Protein AF-A0A9E4TQA1-F1 (afdb_monomer_lite)

Structure (mmCIF, N/CA/C/O backbone):
data_AF-A0A9E4TQA1-F1
#
_entry.id   AF-A0A9E4TQA1-F1
#
loop_
_atom_site.group_PDB
_atom_site.id
_atom_site.type_symbol
_atom_site.label_atom_id
_atom_site.label_alt_id
_atom_site.label_comp_id
_atom_site.label_asym_id
_atom_site.label_entity_id
_atom_site.label_seq_id
_atom_site.pdbx_PDB_ins_code
_atom_site.Cartn_x
_atom_site.Cartn_y
_atom_site.Cartn_z
_atom_site.occupancy
_atom_site.B_iso_or_equiv
_atom_site.auth_seq_id
_atom_site.auth_comp_id
_atom_site.auth_asym_id
_atom_site.auth_atom_id
_atom_site.pdbx_PDB_model_num
ATOM 1 N N . MET A 1 1 ? 11.431 8.117 -7.153 1.00 87.38 1 MET A N 1
ATOM 2 C CA . MET A 1 1 ? 10.332 8.645 -7.996 1.00 87.38 1 MET A CA 1
ATOM 3 C C . MET A 1 1 ? 10.422 10.176 -8.109 1.00 87.38 1 MET A C 1
ATOM 5 O O . MET A 1 1 ? 11.244 10.760 -7.416 1.00 87.38 1 MET A O 1
ATOM 9 N N . ASP A 1 2 ? 9.680 10.842 -9.010 1.00 92.56 2 ASP A N 1
ATOM 10 C CA . ASP A 1 2 ? 9.586 12.316 -9.012 1.00 92.56 2 ASP A CA 1
ATOM 11 C C . ASP A 1 2 ? 8.432 12.818 -8.112 1.00 92.56 2 ASP A C 1
ATOM 13 O O . ASP A 1 2 ? 7.437 12.105 -7.959 1.00 92.56 2 ASP A O 1
ATOM 17 N N . PRO A 1 3 ? 8.497 14.049 -7.564 1.00 93.69 3 PRO A N 1
ATOM 18 C CA . PRO A 1 3 ? 7.508 14.529 -6.591 1.00 93.69 3 PRO A CA 1
ATOM 19 C C . PRO A 1 3 ? 6.060 14.591 -7.101 1.00 93.69 3 PRO A C 1
ATOM 21 O O . PRO A 1 3 ? 5.118 14.516 -6.314 1.00 93.69 3 PRO A O 1
ATOM 24 N N . VAL A 1 4 ? 5.846 14.754 -8.412 1.00 95.69 4 VAL A N 1
ATOM 25 C CA . VAL A 1 4 ? 4.491 14.807 -8.983 1.00 95.69 4 VAL A CA 1
ATOM 26 C C . VAL A 1 4 ? 3.881 13.410 -9.005 1.00 95.69 4 VAL A C 1
ATOM 28 O O . VAL A 1 4 ? 2.699 13.253 -8.695 1.00 95.69 4 VAL A O 1
ATOM 31 N N . ALA A 1 5 ? 4.668 12.395 -9.360 1.00 95.00 5 ALA A N 1
ATOM 32 C CA . ALA A 1 5 ? 4.242 11.002 -9.289 1.00 95.00 5 ALA A CA 1
ATOM 33 C C . ALA A 1 5 ? 3.998 10.552 -7.836 1.00 95.00 5 ALA A C 1
ATOM 35 O O . ALA A 1 5 ? 2.961 9.950 -7.559 1.00 95.00 5 ALA A O 1
ATOM 36 N N . GLU A 1 6 ? 4.869 10.934 -6.899 1.00 96.06 6 GLU A N 1
ATOM 37 C CA . GLU A 1 6 ? 4.690 10.647 -5.467 1.00 96.06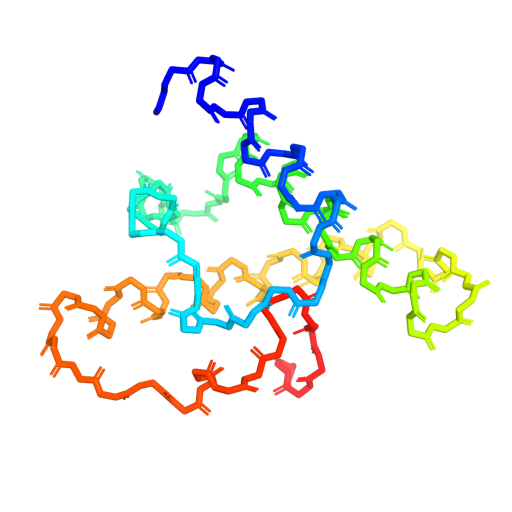 6 GLU A CA 1
ATOM 38 C C . GLU A 1 6 ? 3.362 11.204 -4.934 1.00 96.06 6 GLU A C 1
ATOM 40 O O . GLU A 1 6 ? 2.563 10.481 -4.331 1.00 96.06 6 GLU A O 1
ATOM 45 N N . GLN A 1 7 ? 3.068 12.472 -5.236 1.00 97.25 7 GLN A N 1
ATOM 46 C CA . GLN A 1 7 ? 1.828 13.119 -4.812 1.00 97.25 7 GLN A CA 1
ATOM 47 C C . GLN A 1 7 ? 0.579 12.417 -5.370 1.00 97.25 7 GLN A C 1
ATOM 49 O O . GLN A 1 7 ? -0.409 12.252 -4.651 1.00 97.25 7 GLN A O 1
ATOM 54 N N . ARG A 1 8 ? 0.628 11.937 -6.620 1.00 97.06 8 ARG A N 1
ATOM 55 C CA . ARG A 1 8 ? -0.472 11.159 -7.218 1.00 97.06 8 ARG A CA 1
ATOM 56 C C . ARG A 1 8 ? -0.710 9.845 -6.485 1.00 97.06 8 ARG A C 1
ATOM 58 O O . ARG A 1 8 ? -1.861 9.457 -6.303 1.00 97.06 8 ARG A O 1
ATOM 65 N N . TYR A 1 9 ? 0.345 9.161 -6.047 1.00 97.81 9 TYR A N 1
ATOM 66 C CA . TYR A 1 9 ? 0.189 7.930 -5.272 1.00 97.81 9 TYR A CA 1
ATOM 67 C C . TYR A 1 9 ? -0.373 8.187 -3.877 1.00 97.81 9 TYR A C 1
ATOM 69 O O . TYR A 1 9 ? -1.226 7.430 -3.412 1.00 97.81 9 TYR A O 1
ATOM 77 N N . ILE A 1 10 ? 0.019 9.284 -3.231 1.00 98.00 10 ILE A N 1
ATOM 78 C CA . ILE A 1 10 ? -0.574 9.697 -1.954 1.00 98.00 10 ILE A CA 1
ATOM 79 C C . ILE A 1 10 ? -2.073 10.004 -2.122 1.00 98.00 10 ILE A C 1
ATOM 81 O O . ILE A 1 10 ? -2.889 9.609 -1.285 1.00 98.00 10 ILE A O 1
ATOM 85 N N . GLU A 1 11 ? -2.464 10.668 -3.211 1.00 98.00 11 GLU A N 1
ATOM 86 C CA . GLU A 1 11 ? -3.873 10.907 -3.549 1.00 98.00 11 GLU A CA 1
ATOM 87 C C . GLU A 1 11 ? -4.626 9.602 -3.827 1.00 98.00 11 GLU A C 1
ATOM 89 O O . GLU A 1 11 ? -5.698 9.390 -3.260 1.00 98.00 11 GLU A O 1
ATOM 94 N N . LEU A 1 12 ? -4.030 8.673 -4.579 1.00 97.56 12 LEU A N 1
ATOM 95 C CA . LEU A 1 12 ? -4.583 7.335 -4.801 1.00 97.56 12 LEU A CA 1
ATOM 96 C C . LEU A 1 12 ? -4.851 6.605 -3.478 1.00 97.56 12 LEU A C 1
ATOM 98 O O . LEU A 1 12 ? -5.934 6.051 -3.298 1.00 97.56 12 LEU A O 1
ATOM 102 N N . ALA A 1 13 ? -3.893 6.616 -2.545 1.00 97.81 13 ALA A N 1
ATOM 103 C CA . ALA A 1 13 ? -4.057 6.000 -1.228 1.00 97.81 13 ALA A CA 1
ATOM 104 C C . ALA A 1 13 ? -5.226 6.616 -0.453 1.00 97.81 13 ALA A C 1
ATOM 106 O O . ALA A 1 13 ? -5.965 5.915 0.242 1.00 97.81 13 ALA A O 1
ATOM 107 N N . ARG A 1 14 ? -5.406 7.935 -0.590 1.00 97.38 14 ARG A N 1
ATOM 108 C CA . ARG A 1 14 ? -6.486 8.666 0.066 1.00 97.38 14 ARG A CA 1
ATOM 109 C C . ARG A 1 14 ? -7.857 8.319 -0.513 1.00 97.38 14 ARG A C 1
ATOM 111 O O . ARG A 1 14 ? -8.809 8.143 0.243 1.00 97.38 14 ARG A O 1
ATOM 118 N N . GLU A 1 15 ? -7.960 8.253 -1.835 1.00 97.88 15 GLU A N 1
ATOM 119 C CA . GLU A 1 15 ? -9.224 8.075 -2.558 1.00 97.88 15 GLU A CA 1
ATOM 120 C C . GLU A 1 15 ? -9.649 6.610 -2.678 1.00 97.88 15 GLU A C 1
ATOM 122 O O . GLU A 1 15 ? -10.842 6.302 -2.709 1.00 97.88 15 GLU A O 1
ATOM 127 N N . ARG A 1 16 ? -8.680 5.690 -2.727 1.00 97.31 16 ARG A N 1
ATOM 128 C CA . ARG A 1 16 ? -8.903 4.248 -2.871 1.00 97.31 16 ARG A CA 1
ATOM 129 C C . ARG A 1 16 ? -8.302 3.464 -1.701 1.00 97.31 16 ARG A C 1
ATOM 131 O O . ARG A 1 16 ? -7.456 2.596 -1.914 1.00 97.31 16 ARG A O 1
ATOM 138 N N . PRO A 1 17 ? -8.796 3.653 -0.465 1.00 95.50 17 PRO A N 1
ATOM 139 C CA . PRO A 1 17 ? -8.328 2.870 0.677 1.00 95.50 17 PRO A CA 1
ATOM 140 C C . PRO A 1 17 ? -8.616 1.362 0.565 1.00 95.50 17 PRO A C 1
ATOM 142 O O . PRO A 1 17 ? -8.029 0.563 1.287 1.00 95.50 17 PRO A O 1
ATOM 145 N N . GLY A 1 18 ? -9.532 0.959 -0.320 1.00 96.75 18 GLY A N 1
ATOM 146 C CA . GLY A 1 18 ? -9.848 -0.442 -0.612 1.00 96.75 18 GLY A CA 1
ATOM 147 C C . GLY A 1 18 ? -8.980 -1.092 -1.693 1.00 96.75 18 GLY A C 1
ATOM 148 O O . GLY A 1 18 ? -9.339 -2.180 -2.129 1.00 96.75 18 GLY A O 1
ATOM 149 N N . LEU A 1 19 ? -7.903 -0.437 -2.148 1.00 97.56 19 LEU A N 1
ATOM 150 C CA . LEU A 1 19 ? -6.959 -0.979 -3.133 1.00 97.56 19 LEU A CA 1
ATOM 151 C C . LEU A 1 19 ? -6.531 -2.402 -2.745 1.00 97.56 19 LEU A C 1
ATOM 153 O O . LEU A 1 19 ? -6.117 -2.622 -1.606 1.00 97.56 19 LEU A O 1
ATOM 157 N N . LEU A 1 20 ? -6.635 -3.362 -3.663 1.00 98.12 20 LEU A N 1
ATOM 158 C CA . LEU A 1 20 ? -6.168 -4.731 -3.429 1.00 98.12 20 LEU A CA 1
ATOM 159 C C . LEU A 1 20 ? -4.658 -4.838 -3.638 1.00 98.12 20 LEU A C 1
ATOM 161 O O . LEU A 1 20 ? -4.075 -4.079 -4.409 1.00 98.12 20 LEU A O 1
ATOM 165 N N . CYS A 1 21 ? -4.017 -5.822 -3.007 1.00 97.81 21 CYS A N 1
ATOM 166 C CA . CYS A 1 21 ? -2.586 -6.065 -3.204 1.00 97.81 21 CYS A CA 1
ATOM 167 C C . CYS A 1 21 ? -2.230 -6.357 -4.670 1.00 97.81 21 CYS A C 1
ATOM 169 O O . CYS A 1 21 ? -1.148 -5.991 -5.116 1.00 97.81 21 CYS A O 1
ATOM 171 N N . SER A 1 22 ? -3.128 -6.992 -5.429 1.00 96.44 22 SER A N 1
ATOM 172 C CA . SER A 1 22 ? -2.948 -7.246 -6.864 1.00 96.44 22 SER A CA 1
ATOM 173 C C . SER A 1 22 ? -3.082 -6.001 -7.747 1.00 96.44 22 SER A C 1
ATOM 175 O O . SER A 1 22 ? -2.711 -6.041 -8.916 1.00 96.44 22 SER A O 1
ATOM 177 N N . GLU A 1 23 ? -3.672 -4.924 -7.227 1.00 96.56 23 GLU A N 1
ATOM 178 C CA . GLU A 1 23 ? -3.907 -3.676 -7.962 1.00 96.56 23 GLU A CA 1
ATOM 179 C C . GLU A 1 23 ? -2.805 -2.635 -7.729 1.00 96.56 23 GLU A C 1
ATOM 181 O O . GLU A 1 23 ? -2.840 -1.566 -8.340 1.00 96.56 23 GLU A O 1
ATOM 186 N N . VAL A 1 24 ? -1.851 -2.912 -6.835 1.00 96.31 24 VAL A N 1
ATOM 187 C CA . VAL A 1 24 ? -0.781 -1.968 -6.509 1.00 96.31 24 VAL A CA 1
ATOM 188 C C . VAL A 1 24 ? 0.139 -1.803 -7.724 1.00 96.31 24 VAL A C 1
ATOM 190 O O . VAL A 1 24 ? 0.635 -2.802 -8.248 1.00 96.31 24 VAL A O 1
ATOM 193 N N . PRO A 1 25 ? 0.383 -0.564 -8.183 1.00 95.56 25 PRO A N 1
ATOM 194 C CA . PRO A 1 25 ? 1.285 -0.304 -9.301 1.00 95.56 25 PRO A CA 1
ATOM 195 C C . PRO A 1 25 ? 2.705 -0.819 -9.037 1.00 95.56 25 PRO A C 1
ATOM 197 O O . PRO A 1 25 ? 3.232 -0.686 -7.933 1.00 95.56 25 PRO A O 1
ATOM 200 N N . LEU A 1 26 ? 3.327 -1.426 -10.052 1.00 94.00 26 LEU A N 1
ATOM 201 C CA . LEU A 1 26 ? 4.646 -2.052 -9.904 1.00 94.00 26 LEU A CA 1
ATOM 202 C C . LEU A 1 26 ? 5.748 -1.027 -9.615 1.00 94.00 26 LEU A C 1
ATOM 204 O O . LEU A 1 26 ? 6.603 -1.282 -8.779 1.00 94.00 26 LEU A O 1
ATOM 208 N N . ASP A 1 27 ? 5.701 0.134 -10.258 1.00 93.94 27 ASP A N 1
ATOM 209 C CA . ASP A 1 27 ? 6.637 1.237 -10.034 1.00 93.94 27 ASP A CA 1
ATOM 210 C C . ASP A 1 27 ? 6.606 1.735 -8.582 1.00 93.94 27 ASP A C 1
ATOM 212 O O . ASP A 1 27 ? 7.642 2.046 -8.005 1.00 93.94 27 ASP A O 1
ATOM 216 N N . LEU A 1 28 ? 5.434 1.733 -7.945 1.00 94.81 28 LEU A N 1
ATOM 217 C CA . LEU A 1 28 ? 5.313 2.010 -6.516 1.00 94.81 28 LEU A CA 1
ATOM 218 C C . LEU A 1 28 ? 5.923 0.888 -5.654 1.00 94.81 28 LEU A C 1
ATOM 220 O O . LEU A 1 28 ? 6.564 1.168 -4.643 1.00 94.81 28 LEU A O 1
ATOM 224 N N . LEU A 1 29 ? 5.732 -0.381 -6.030 1.00 95.12 29 LEU A N 1
ATOM 225 C CA . LEU A 1 29 ? 6.336 -1.516 -5.323 1.00 95.12 29 LEU A CA 1
ATOM 226 C C . LEU A 1 29 ? 7.869 -1.510 -5.428 1.00 95.12 29 LEU A C 1
ATOM 228 O O . LEU A 1 29 ? 8.543 -1.867 -4.462 1.00 95.12 29 LEU A O 1
ATOM 232 N N . GLU A 1 30 ? 8.426 -1.078 -6.556 1.00 93.50 30 GLU A N 1
ATOM 233 C CA . GLU A 1 30 ? 9.872 -0.931 -6.754 1.00 93.50 30 GLU A CA 1
ATOM 234 C C . GLU A 1 30 ? 10.485 0.099 -5.791 1.00 93.50 30 GLU A C 1
ATOM 236 O O . GLU A 1 30 ? 11.562 -0.141 -5.249 1.00 93.50 30 GLU A O 1
ATOM 241 N N . GLU A 1 31 ? 9.775 1.184 -5.471 1.00 93.38 31 GLU A N 1
ATOM 242 C CA . GLU A 1 31 ? 10.235 2.183 -4.493 1.00 93.38 31 GLU A CA 1
ATOM 243 C C . GLU A 1 31 ? 10.324 1.621 -3.061 1.00 93.38 31 GLU A C 1
ATOM 245 O O . GLU A 1 31 ? 11.095 2.118 -2.240 1.00 93.38 31 GLU A O 1
ATOM 250 N N . THR A 1 32 ? 9.582 0.550 -2.745 1.00 88.81 32 THR A N 1
ATOM 251 C CA . THR A 1 32 ? 9.598 -0.058 -1.400 1.00 88.81 32 THR A CA 1
ATOM 252 C C . THR A 1 32 ? 10.852 -0.866 -1.095 1.00 88.81 32 THR A C 1
ATOM 254 O O . THR A 1 32 ? 11.075 -1.188 0.066 1.00 88.81 32 THR A O 1
ATOM 257 N N . VAL A 1 33 ? 11.670 -1.186 -2.102 1.00 84.31 33 VAL A N 1
ATOM 258 C CA . VAL A 1 33 ? 12.923 -1.943 -1.933 1.00 84.31 33 VAL A CA 1
ATOM 259 C C . VAL A 1 33 ? 14.175 -1.078 -2.116 1.00 84.31 33 VAL A C 1
ATOM 261 O O . VAL A 1 33 ? 15.284 -1.608 -2.142 1.00 84.31 33 VAL A O 1
ATOM 264 N N . SER A 1 34 ? 14.007 0.242 -2.254 1.00 75.50 34 SER A N 1
ATOM 265 C CA . SER A 1 34 ? 15.112 1.190 -2.446 1.00 75.50 34 SER A CA 1
ATOM 266 C C . SER A 1 34 ? 16.030 1.305 -1.219 1.00 75.50 34 SER A C 1
ATOM 268 O O . SER A 1 34 ? 17.230 1.515 -1.382 1.00 75.50 34 SER A O 1
ATOM 270 N N . ASP A 1 35 ? 15.494 1.122 -0.008 1.00 75.12 35 ASP A N 1
ATOM 271 C CA . ASP A 1 35 ? 16.246 0.990 1.247 1.00 75.12 35 ASP A CA 1
ATOM 272 C C . ASP A 1 35 ? 15.775 -0.277 1.979 1.00 75.12 35 ASP A C 1
ATOM 274 O O . ASP A 1 35 ? 14.612 -0.660 1.888 1.00 75.12 35 ASP A O 1
ATOM 278 N N . VAL A 1 36 ? 16.689 -0.966 2.659 1.00 71.75 36 VAL A N 1
ATOM 279 C CA . VAL A 1 36 ? 16.428 -2.236 3.356 1.00 71.75 36 VAL A CA 1
ATOM 280 C C . VAL A 1 36 ? 16.165 -2.061 4.852 1.00 71.75 36 VAL A C 1
ATOM 282 O O . VAL A 1 36 ? 15.705 -3.004 5.493 1.00 71.75 36 VAL A O 1
ATOM 285 N N . ASN A 1 37 ? 16.473 -0.894 5.424 1.00 82.94 37 ASN A N 1
ATOM 286 C CA . ASN A 1 37 ? 16.366 -0.657 6.864 1.00 82.94 37 ASN A CA 1
ATOM 287 C C . ASN A 1 37 ? 15.050 0.025 7.246 1.00 82.94 37 ASN A C 1
ATOM 289 O O . ASN A 1 37 ? 14.456 -0.334 8.262 1.00 82.94 37 ASN A O 1
ATOM 293 N N . GLU A 1 38 ? 14.591 0.979 6.436 1.00 87.81 38 GLU A N 1
ATOM 294 C CA . GLU A 1 38 ? 13.373 1.753 6.689 1.00 87.81 38 GLU A CA 1
ATOM 295 C C . GLU A 1 38 ? 12.694 2.204 5.383 1.00 87.81 38 GLU A C 1
ATOM 297 O O . GLU A 1 38 ? 13.366 2.336 4.358 1.00 87.81 38 GLU A O 1
ATOM 302 N N . PRO A 1 39 ? 11.364 2.424 5.377 1.00 91.56 39 PRO A N 1
ATOM 303 C CA . PRO A 1 39 ? 10.690 3.007 4.224 1.00 91.56 39 PRO A CA 1
ATOM 304 C C . PRO A 1 39 ? 11.146 4.457 4.017 1.00 91.56 39 PRO A C 1
ATOM 306 O O . PRO A 1 39 ? 11.385 5.181 4.979 1.00 91.56 39 PRO A O 1
ATOM 309 N N . SER A 1 40 ? 11.194 4.911 2.763 1.00 93.31 40 SER A N 1
ATOM 310 C CA . SER A 1 40 ? 11.393 6.334 2.467 1.00 93.31 40 SER A CA 1
ATOM 311 C C . SER A 1 40 ? 10.229 7.186 2.988 1.00 93.31 40 SER A C 1
ATOM 313 O O . SER A 1 40 ? 9.113 6.683 3.132 1.00 93.31 40 SER A O 1
ATOM 315 N N . ASP A 1 41 ? 10.452 8.492 3.174 1.00 93.81 41 ASP A N 1
ATOM 316 C CA . ASP A 1 41 ? 9.407 9.447 3.586 1.00 93.81 41 ASP A CA 1
ATOM 317 C C . ASP A 1 41 ? 8.147 9.350 2.706 1.00 93.81 41 ASP A C 1
ATOM 319 O O . ASP A 1 41 ? 7.019 9.357 3.202 1.00 93.81 41 ASP A O 1
ATOM 323 N N . PHE A 1 42 ? 8.338 9.194 1.392 1.00 95.44 42 PHE A N 1
ATOM 324 C CA . PHE A 1 42 ? 7.255 8.990 0.432 1.00 95.44 42 PHE A CA 1
ATOM 325 C C . PHE A 1 42 ? 6.466 7.703 0.716 1.00 95.44 42 PHE A C 1
ATOM 327 O O . PHE A 1 42 ? 5.238 7.744 0.836 1.00 95.44 42 PHE A O 1
ATOM 334 N N . ILE A 1 43 ? 7.149 6.559 0.837 1.00 96.69 43 ILE A N 1
ATOM 335 C CA . ILE A 1 43 ? 6.495 5.269 1.088 1.00 96.69 43 ILE A CA 1
ATOM 336 C C . ILE A 1 43 ? 5.797 5.279 2.444 1.00 96.69 43 ILE A C 1
ATOM 338 O O . ILE A 1 43 ? 4.659 4.818 2.553 1.00 96.69 43 ILE A O 1
ATOM 342 N N . GLN A 1 44 ? 6.433 5.856 3.460 1.00 96.31 44 GLN A N 1
ATOM 343 C CA . GLN A 1 44 ? 5.833 6.040 4.769 1.00 96.31 44 GLN A CA 1
ATOM 344 C C . GLN A 1 44 ? 4.535 6.850 4.665 1.00 96.31 44 GLN A C 1
ATOM 346 O O . GLN A 1 44 ? 3.481 6.373 5.087 1.00 96.31 44 GLN A O 1
ATOM 351 N N . GLN A 1 45 ? 4.569 8.025 4.033 1.00 97.06 45 GLN A N 1
ATOM 352 C CA . GLN A 1 45 ? 3.392 8.879 3.884 1.00 97.06 45 GLN A CA 1
ATOM 353 C C . GLN A 1 45 ? 2.269 8.202 3.086 1.00 97.06 45 GLN A C 1
ATOM 355 O O . GLN A 1 45 ? 1.091 8.319 3.441 1.00 97.06 45 GLN A O 1
ATOM 360 N N . PHE A 1 46 ? 2.612 7.484 2.017 1.00 97.81 46 PHE A N 1
ATOM 361 C CA . PHE A 1 46 ? 1.667 6.716 1.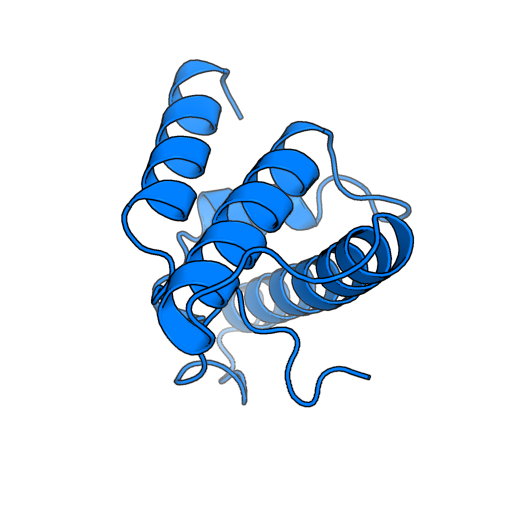213 1.00 97.81 46 PHE A CA 1
ATOM 362 C C . PHE A 1 46 ? 0.952 5.641 2.050 1.00 97.81 46 PHE A C 1
ATOM 364 O O . PHE A 1 46 ? -0.284 5.585 2.071 1.00 97.81 46 PHE A O 1
ATOM 371 N N . LEU A 1 47 ? 1.715 4.829 2.791 1.00 97.56 47 LEU A N 1
ATOM 372 C CA . LEU A 1 47 ? 1.182 3.759 3.635 1.00 97.56 47 LEU A CA 1
ATOM 373 C C . LEU A 1 47 ? 0.353 4.307 4.801 1.00 97.56 47 LEU A C 1
ATOM 375 O O . LEU A 1 47 ? -0.746 3.810 5.046 1.00 97.56 47 LEU A O 1
ATOM 379 N N . GLU A 1 48 ? 0.826 5.354 5.479 1.00 96.69 48 GLU A N 1
ATOM 380 C CA . GLU A 1 48 ? 0.096 6.020 6.564 1.00 96.69 48 GLU A CA 1
ATOM 381 C C . GLU A 1 48 ? -1.239 6.588 6.077 1.00 96.69 48 GLU A C 1
ATOM 383 O O . GLU A 1 48 ? -2.278 6.391 6.719 1.00 96.69 48 GLU A O 1
ATOM 388 N N . THR A 1 49 ? -1.231 7.256 4.919 1.00 96.94 49 THR A N 1
ATOM 389 C CA . THR A 1 49 ? -2.429 7.855 4.318 1.00 96.94 49 THR A CA 1
ATOM 390 C C . THR A 1 49 ? -3.463 6.782 3.998 1.00 96.94 49 THR A C 1
ATOM 392 O O . THR A 1 49 ? -4.613 6.882 4.440 1.00 96.94 49 THR A O 1
ATOM 395 N N . GLY A 1 50 ? -3.063 5.739 3.269 1.00 97.38 50 GLY A N 1
ATOM 396 C CA . GLY A 1 50 ? -3.978 4.678 2.859 1.00 97.38 50 GLY A CA 1
ATOM 397 C C . GLY A 1 50 ? -4.472 3.838 4.032 1.00 97.38 50 GLY A C 1
ATOM 398 O O . GLY A 1 50 ? -5.671 3.571 4.127 1.00 97.38 50 GLY A O 1
ATOM 399 N N . HIS A 1 51 ? -3.594 3.500 4.983 1.00 96.44 51 HIS A N 1
ATOM 400 C CA . HIS A 1 51 ? -3.981 2.789 6.202 1.00 96.44 51 HIS A CA 1
ATOM 401 C C . HIS A 1 51 ? -5.008 3.587 7.004 1.00 96.44 51 HIS A C 1
ATOM 403 O O . HIS A 1 51 ? -6.057 3.057 7.376 1.00 96.44 51 HIS A O 1
ATOM 409 N N . THR A 1 52 ? -4.763 4.884 7.204 1.00 94.81 52 THR A N 1
ATOM 410 C CA . THR A 1 52 ? -5.686 5.772 7.921 1.00 94.81 52 THR A CA 1
ATOM 411 C C . THR A 1 52 ? -7.056 5.823 7.245 1.00 94.81 52 THR A C 1
ATOM 413 O O . THR A 1 52 ? -8.078 5.684 7.921 1.00 94.81 52 THR A O 1
ATOM 416 N N . GLN A 1 53 ? -7.109 5.966 5.918 1.00 95.56 53 GLN A N 1
ATOM 417 C CA . GLN A 1 53 ? -8.380 6.003 5.188 1.00 95.56 53 GLN A CA 1
ATOM 418 C C . GLN A 1 53 ? -9.104 4.653 5.191 1.00 95.56 53 GLN A C 1
ATOM 420 O O . GLN A 1 53 ? -10.314 4.607 5.419 1.00 95.56 5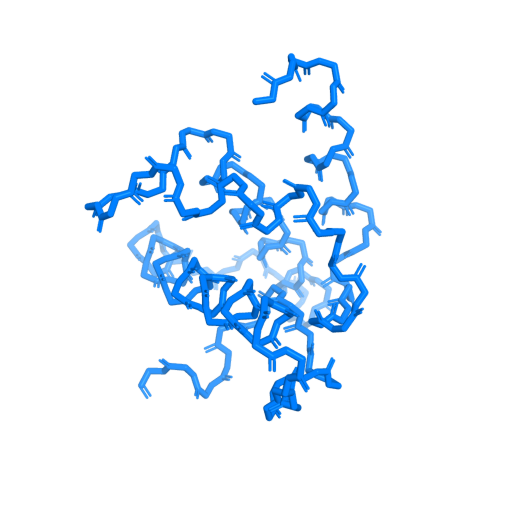3 GLN A O 1
ATOM 425 N N . TRP A 1 54 ? -8.382 3.542 5.032 1.00 95.69 54 TRP A N 1
ATOM 426 C CA . TRP A 1 54 ? -8.950 2.193 5.133 1.00 95.69 54 TRP A CA 1
ATOM 427 C C . TRP A 1 54 ? -9.576 1.953 6.501 1.00 95.69 54 TRP A C 1
ATOM 429 O O . TRP A 1 54 ? -10.694 1.448 6.620 1.00 95.69 54 TRP A O 1
ATOM 439 N N . ARG A 1 55 ? -8.899 2.417 7.546 1.00 93.19 55 ARG A N 1
ATOM 440 C CA . ARG A 1 55 ? -9.371 2.359 8.923 1.00 93.19 55 ARG A CA 1
ATOM 441 C C . ARG A 1 55 ? -10.613 3.196 9.180 1.00 93.19 55 ARG A C 1
ATOM 443 O O . ARG A 1 55 ? -11.536 2.703 9.834 1.00 93.19 55 ARG A O 1
ATOM 450 N N . ILE A 1 56 ? -10.648 4.430 8.682 1.00 93.25 56 ILE A N 1
ATOM 451 C CA . ILE A 1 56 ? -11.840 5.280 8.756 1.00 93.25 56 ILE A CA 1
ATOM 452 C C . ILE A 1 56 ? -13.004 4.588 8.041 1.00 93.25 56 ILE A C 1
ATOM 454 O O . ILE A 1 56 ? -14.074 4.465 8.632 1.00 93.25 56 ILE A O 1
ATOM 458 N N . GLY A 1 57 ? -12.783 4.073 6.828 1.00 93.12 57 GLY A N 1
ATOM 459 C CA . GLY A 1 57 ? -13.808 3.373 6.054 1.00 93.12 57 GLY A CA 1
ATOM 460 C C . GLY A 1 57 ? -14.338 2.116 6.747 1.00 93.12 57 GLY A C 1
ATOM 461 O O . GLY A 1 57 ? -15.543 1.882 6.759 1.00 93.12 57 GLY A O 1
ATOM 462 N N . LYS A 1 58 ? -13.460 1.327 7.376 1.00 92.94 58 LYS A N 1
ATOM 463 C CA . LYS A 1 58 ? -13.838 0.069 8.033 1.00 92.94 58 LYS A CA 1
ATOM 464 C C . LYS A 1 58 ? -14.496 0.256 9.401 1.00 92.94 58 LYS A C 1
ATOM 466 O O . LYS A 1 58 ? -15.447 -0.451 9.723 1.00 92.94 58 LYS A O 1
ATOM 471 N N . PHE A 1 59 ? -13.974 1.162 10.229 1.00 90.25 59 PHE A N 1
ATOM 472 C CA . PHE A 1 59 ? -14.361 1.276 11.643 1.00 90.25 59 PHE A CA 1
ATOM 473 C C . PHE A 1 59 ? -15.097 2.576 11.990 1.00 90.25 59 PHE A C 1
ATOM 475 O O . PHE A 1 59 ? -15.484 2.756 13.144 1.00 90.25 59 PHE A O 1
ATOM 482 N N . GLY A 1 60 ? -15.239 3.508 11.044 1.00 88.25 60 GLY A N 1
ATOM 483 C CA . GLY A 1 60 ? -15.872 4.811 11.269 1.00 88.25 60 GLY A CA 1
ATOM 484 C C . GLY A 1 60 ? -15.076 5.750 12.183 1.00 88.25 60 GLY A C 1
ATOM 485 O O . GLY A 1 60 ? -15.624 6.722 12.695 1.00 88.25 60 GLY A O 1
ATOM 486 N N . ARG A 1 61 ? -13.796 5.455 12.446 1.00 82.38 61 ARG A N 1
ATOM 487 C CA . ARG A 1 61 ? -12.928 6.261 13.317 1.00 82.38 61 ARG A CA 1
ATOM 488 C C . ARG A 1 61 ? -11.456 6.101 12.955 1.00 82.38 61 ARG A C 1
ATOM 490 O O . ARG A 1 61 ? -11.013 4.998 12.640 1.00 82.38 61 ARG A O 1
ATOM 497 N N . LEU A 1 62 ? -10.689 7.174 13.154 1.00 73.94 62 LEU A N 1
ATOM 498 C CA . LEU A 1 62 ? -9.220 7.215 13.044 1.00 73.94 62 LEU A CA 1
ATOM 499 C C . LEU A 1 62 ? -8.507 6.165 13.923 1.00 73.94 62 LEU A C 1
ATOM 501 O O . LEU A 1 62 ? -7.355 5.827 13.699 1.00 73.94 62 LEU A O 1
ATOM 505 N N . GLY A 1 63 ? -9.186 5.674 14.964 1.00 64.81 63 GLY A N 1
ATOM 506 C CA . GLY A 1 63 ? -8.551 5.330 16.233 1.00 64.81 63 GLY A CA 1
ATOM 507 C C . GLY A 1 63 ? -7.510 4.216 16.226 1.00 64.81 63 GLY A C 1
ATOM 508 O O . GLY A 1 63 ? -7.880 3.052 16.295 1.00 64.81 63 GLY A O 1
ATOM 509 N N . ARG A 1 64 ? -6.236 4.576 16.311 1.00 67.94 64 ARG A N 1
ATOM 510 C CA . ARG A 1 64 ? -5.118 3.859 16.950 1.00 67.94 64 ARG A CA 1
ATOM 511 C C . ARG A 1 64 ? -4.143 4.956 17.425 1.00 67.94 64 ARG A C 1
ATOM 513 O O . ARG A 1 64 ? -4.187 6.064 16.895 1.00 67.94 64 ARG A O 1
ATOM 520 N N . GLY A 1 65 ? -3.348 4.707 18.463 1.00 79.56 65 GLY A N 1
ATOM 521 C CA . GLY A 1 65 ? -2.292 5.639 18.879 1.00 79.56 65 GLY A CA 1
ATOM 522 C C . GLY A 1 65 ? -1.173 5.708 17.835 1.00 79.56 65 GLY A C 1
ATOM 523 O O . GLY A 1 65 ? -1.049 4.799 17.018 1.00 79.56 65 GLY A O 1
ATOM 524 N N . GLU A 1 66 ? -0.341 6.750 17.885 1.00 84.69 66 GLU A N 1
ATOM 525 C CA . GLU A 1 66 ? 0.759 6.978 16.929 1.00 84.69 66 GLU A CA 1
ATOM 526 C C . GLU A 1 66 ? 1.650 5.738 16.737 1.00 84.69 66 GLU A C 1
ATOM 528 O O . GLU A 1 66 ? 1.922 5.336 15.608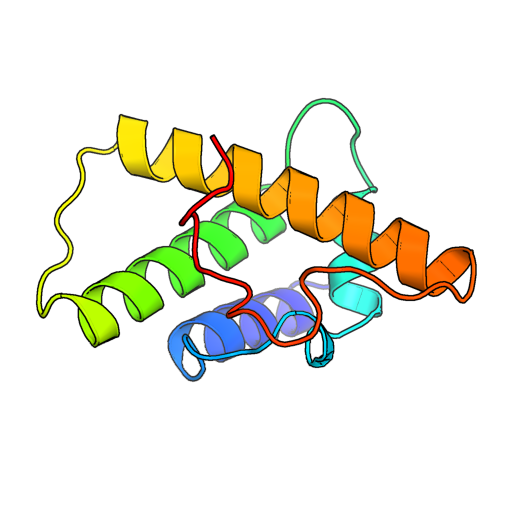 1.00 84.69 66 GLU A O 1
ATOM 533 N N . GLN A 1 67 ? 2.020 5.064 17.832 1.00 87.69 67 GLN A N 1
ATOM 534 C CA . GLN A 1 67 ? 2.833 3.846 17.770 1.00 87.69 67 GLN A CA 1
ATOM 535 C C . GLN A 1 67 ? 2.157 2.724 16.975 1.00 87.69 67 GLN A C 1
ATOM 537 O O . GLN A 1 67 ? 2.795 2.049 16.182 1.00 87.69 67 GLN A O 1
ATOM 542 N N . GLN A 1 68 ? 0.847 2.551 17.136 1.00 88.19 68 GLN A N 1
ATOM 543 C CA . GLN A 1 68 ? 0.121 1.475 16.469 1.00 88.19 68 GLN A CA 1
ATOM 544 C C . GLN A 1 68 ? -0.035 1.733 14.962 1.00 88.19 68 GLN A C 1
ATOM 546 O O . GLN A 1 68 ? -0.213 0.782 14.205 1.00 88.19 68 GLN A O 1
ATOM 551 N N . VAL A 1 69 ? -0.000 3.001 14.529 1.00 91.19 69 VAL A N 1
ATOM 552 C CA . VAL A 1 69 ? 0.073 3.363 13.104 1.00 91.19 69 VAL A CA 1
ATOM 553 C C . VAL A 1 69 ? 1.468 3.063 12.566 1.00 91.19 69 VAL A C 1
ATOM 555 O O . VAL A 1 69 ? 1.575 2.422 11.529 1.00 91.19 69 VAL A O 1
ATOM 558 N N . LYS A 1 70 ? 2.525 3.437 13.298 1.00 91.56 70 LYS A N 1
ATOM 559 C CA . LYS A 1 70 ? 3.914 3.115 12.930 1.00 91.56 70 LYS A CA 1
ATOM 560 C C . LYS A 1 70 ? 4.126 1.609 12.768 1.00 91.56 70 LYS A C 1
ATOM 562 O O . LYS A 1 70 ? 4.647 1.172 11.747 1.00 91.56 70 LYS A O 1
ATOM 567 N N . ASP A 1 71 ? 3.639 0.811 13.715 1.00 93.44 71 ASP A N 1
ATOM 568 C CA . ASP A 1 71 ? 3.729 -0.650 13.640 1.00 93.44 71 ASP A CA 1
ATOM 569 C C . ASP A 1 71 ? 2.983 -1.197 12.408 1.00 93.44 71 ASP A C 1
ATOM 571 O O . ASP A 1 71 ? 3.470 -2.107 11.740 1.00 93.44 71 ASP A O 1
ATOM 575 N N . ALA A 1 72 ? 1.811 -0.632 12.083 1.00 95.00 72 ALA A N 1
ATOM 576 C CA . ALA A 1 72 ? 1.050 -0.999 10.888 1.00 95.00 72 ALA A CA 1
ATOM 577 C C . ALA A 1 72 ? 1.818 -0.656 9.600 1.00 95.00 72 ALA A C 1
ATOM 579 O O . ALA A 1 72 ? 1.895 -1.477 8.692 1.00 95.00 72 ALA A O 1
ATOM 580 N N . VAL A 1 73 ? 2.437 0.524 9.526 1.00 95.50 73 VAL A N 1
ATOM 581 C CA . VAL A 1 73 ? 3.249 0.941 8.371 1.00 95.50 73 VAL A CA 1
ATOM 582 C C . VAL A 1 73 ? 4.391 -0.038 8.120 1.00 95.50 73 VAL A C 1
ATOM 584 O O . VAL A 1 73 ? 4.588 -0.443 6.977 1.00 95.50 73 VAL A O 1
ATOM 587 N N . VAL A 1 74 ? 5.091 -0.479 9.168 1.00 95.00 74 VAL A N 1
ATOM 588 C CA . VAL A 1 74 ? 6.194 -1.444 9.035 1.00 95.00 74 VAL A CA 1
ATOM 589 C C . VAL A 1 74 ? 5.709 -2.758 8.420 1.00 95.00 74 VAL A C 1
ATOM 591 O O . VAL A 1 74 ? 6.296 -3.236 7.449 1.00 95.00 74 VAL A O 1
ATOM 594 N N . VAL A 1 75 ? 4.619 -3.342 8.924 1.00 96.25 75 VAL A N 1
ATOM 595 C CA . VAL A 1 75 ? 4.120 -4.620 8.382 1.00 96.25 75 VAL A CA 1
ATOM 596 C C . VAL A 1 75 ? 3.553 -4.477 6.965 1.00 96.25 75 VAL A C 1
ATOM 598 O O . VAL A 1 75 ? 3.707 -5.382 6.141 1.00 96.25 75 VAL A O 1
ATOM 601 N N . LEU A 1 76 ? 2.945 -3.332 6.643 1.00 97.25 76 LEU A N 1
ATOM 602 C CA . LEU A 1 76 ? 2.471 -3.022 5.292 1.00 97.25 76 LEU A CA 1
ATOM 603 C C . LEU A 1 76 ? 3.631 -2.836 4.308 1.00 97.25 76 LEU A C 1
ATOM 605 O O . LEU A 1 76 ? 3.560 -3.310 3.174 1.00 97.25 76 LEU A O 1
ATOM 609 N N . TRP A 1 77 ? 4.718 -2.209 4.750 1.00 96.94 77 TRP A N 1
ATOM 610 C CA . TRP A 1 77 ? 5.939 -2.072 3.967 1.00 96.94 77 TRP A CA 1
ATOM 611 C C . TRP A 1 77 ? 6.580 -3.436 3.682 1.00 96.94 77 TRP A C 1
ATOM 613 O O . TRP A 1 77 ? 6.890 -3.745 2.532 1.00 96.94 77 TRP A O 1
ATOM 623 N N . VAL A 1 78 ? 6.657 -4.317 4.686 1.00 95.25 78 VAL A N 1
ATOM 624 C CA . VAL A 1 78 ? 7.116 -5.707 4.504 1.00 95.25 78 VAL A CA 1
ATOM 625 C C . VAL A 1 78 ? 6.241 -6.465 3.502 1.00 95.25 78 VAL A C 1
ATOM 627 O O . VAL A 1 78 ? 6.763 -7.178 2.639 1.00 95.25 78 VAL A O 1
ATOM 630 N N . ARG A 1 79 ? 4.913 -6.292 3.558 1.00 96.31 79 ARG A N 1
ATOM 631 C CA . ARG A 1 79 ? 4.009 -6.853 2.545 1.00 96.31 79 ARG A CA 1
ATOM 632 C C . ARG A 1 79 ? 4.339 -6.314 1.151 1.00 96.31 79 ARG A C 1
ATOM 634 O O . ARG A 1 79 ? 4.405 -7.106 0.215 1.00 96.31 79 ARG A O 1
ATOM 641 N N . ALA A 1 80 ? 4.557 -5.011 0.997 1.00 96.50 80 ALA A N 1
ATOM 642 C CA . ALA A 1 80 ? 4.873 -4.405 -0.295 1.00 96.50 80 ALA A CA 1
ATOM 643 C C . ALA A 1 80 ? 6.185 -4.948 -0.892 1.00 96.50 80 ALA A C 1
ATOM 645 O O . ALA A 1 80 ? 6.205 -5.352 -2.055 1.00 96.50 80 ALA A O 1
ATOM 646 N N . MET A 1 81 ? 7.236 -5.101 -0.078 1.00 95.19 81 MET A N 1
ATOM 647 C CA . MET A 1 81 ? 8.487 -5.743 -0.504 1.00 95.19 81 MET A CA 1
ATOM 648 C C . MET A 1 81 ? 8.274 -7.198 -0.957 1.00 95.19 81 MET A C 1
ATOM 650 O O . MET A 1 81 ? 8.853 -7.650 -1.954 1.00 95.19 81 MET A O 1
ATOM 654 N N . ARG A 1 82 ? 7.412 -7.947 -0.253 1.00 95.31 82 ARG A N 1
ATOM 655 C CA . ARG A 1 82 ? 7.045 -9.316 -0.645 1.00 95.31 82 ARG A CA 1
ATOM 656 C C . ARG A 1 82 ? 6.284 -9.332 -1.970 1.00 95.31 82 ARG A C 1
ATOM 658 O O . ARG A 1 82 ? 6.611 -10.147 -2.829 1.00 95.31 82 ARG A O 1
ATOM 665 N N . LEU A 1 83 ? 5.327 -8.423 -2.163 1.00 96.38 83 LEU A N 1
ATOM 666 C CA . LEU A 1 83 ? 4.585 -8.286 -3.419 1.00 96.38 83 LEU A CA 1
ATOM 667 C C . LEU A 1 83 ? 5.529 -7.967 -4.580 1.00 96.38 83 LEU A C 1
ATOM 669 O O . LEU A 1 83 ? 5.455 -8.638 -5.608 1.00 96.38 83 LEU A O 1
ATOM 673 N N . ASN A 1 84 ? 6.467 -7.032 -4.396 1.00 95.75 84 ASN A N 1
ATOM 674 C CA . ASN A 1 84 ? 7.497 -6.739 -5.392 1.00 95.75 84 ASN A CA 1
ATOM 675 C C . ASN A 1 84 ? 8.281 -8.008 -5.771 1.00 95.75 84 ASN A C 1
ATOM 677 O O . ASN A 1 84 ? 8.413 -8.356 -6.943 1.00 95.75 84 ASN A O 1
ATOM 681 N N . SER A 1 85 ? 8.722 -8.771 -4.767 1.00 94.88 85 SER A N 1
ATOM 682 C CA . SER A 1 85 ? 9.424 -10.043 -4.979 1.00 94.88 85 SER A CA 1
ATOM 683 C C . SER A 1 85 ? 8.568 -11.061 -5.743 1.00 94.88 85 SER A C 1
ATOM 685 O O . SER A 1 85 ? 9.065 -11.734 -6.648 1.00 94.88 85 SER A O 1
ATOM 687 N N . SER A 1 86 ? 7.276 -11.166 -5.424 1.00 96.00 86 SER A N 1
ATOM 688 C CA . SER A 1 86 ? 6.322 -12.027 -6.132 1.00 96.00 86 SER A CA 1
ATOM 689 C C . SER A 1 86 ? 6.172 -11.618 -7.604 1.00 96.00 86 SER A C 1
ATOM 691 O O . SER A 1 86 ? 6.211 -12.489 -8.479 1.00 96.00 86 SER A O 1
ATOM 693 N N . HIS A 1 87 ? 6.100 -10.314 -7.900 1.00 94.00 87 HIS A N 1
ATOM 694 C CA . HIS A 1 87 ? 6.088 -9.792 -9.271 1.00 94.00 87 HIS A CA 1
ATOM 695 C C . HIS A 1 87 ? 7.388 -10.110 -10.023 1.00 94.00 87 HIS A C 1
ATOM 697 O O . HIS A 1 87 ? 7.333 -10.674 -11.121 1.00 94.00 87 HIS A O 1
ATOM 703 N N . LEU A 1 88 ? 8.550 -9.838 -9.419 1.00 93.50 88 LEU A N 1
ATOM 704 C CA . LEU A 1 88 ? 9.867 -10.114 -10.006 1.00 93.50 88 LEU A CA 1
ATOM 705 C C . LEU A 1 88 ? 10.062 -11.603 -10.323 1.00 93.50 88 LEU A C 1
ATOM 707 O O . LEU A 1 88 ? 10.568 -11.962 -11.387 1.00 93.50 88 LEU A O 1
ATOM 711 N N . LEU A 1 89 ? 9.618 -12.482 -9.423 1.00 95.19 89 LEU A N 1
ATOM 712 C CA . LEU A 1 89 ? 9.723 -13.934 -9.578 1.00 95.19 89 LEU A CA 1
ATOM 713 C C . LEU A 1 89 ? 8.584 -14.548 -10.403 1.00 95.19 89 LEU A C 1
ATOM 715 O O . LEU A 1 89 ? 8.607 -15.757 -10.644 1.00 95.19 89 LEU A O 1
ATOM 719 N N . ARG A 1 90 ? 7.596 -13.748 -10.829 1.00 93.88 90 ARG A N 1
ATOM 720 C CA . ARG A 1 90 ? 6.379 -14.193 -11.532 1.00 93.88 90 ARG A CA 1
ATOM 721 C C . ARG A 1 90 ? 5.641 -15.306 -10.780 1.00 93.88 90 ARG A C 1
ATOM 723 O O . ARG A 1 90 ? 5.236 -16.310 -11.368 1.00 93.88 90 ARG A O 1
ATOM 730 N N . ARG A 1 91 ? 5.504 -15.145 -9.464 1.00 94.56 91 ARG A N 1
ATOM 731 C CA . ARG A 1 91 ? 4.824 -16.089 -8.567 1.00 94.56 91 ARG A CA 1
ATOM 732 C C . ARG A 1 91 ? 3.551 -15.484 -8.001 1.00 94.56 91 ARG A C 1
ATOM 734 O O . ARG A 1 91 ? 3.413 -14.268 -7.922 1.00 94.56 91 ARG A O 1
ATOM 741 N N . SER A 1 92 ? 2.647 -16.363 -7.578 1.00 92.06 92 SER A N 1
ATOM 742 C CA . SER A 1 92 ? 1.452 -15.961 -6.849 1.00 92.06 92 SER A CA 1
ATOM 743 C C . SER A 1 92 ? 1.750 -15.525 -5.429 1.00 92.06 92 SER A C 1
ATOM 745 O O . SER A 1 92 ? 2.470 -16.227 -4.717 1.00 92.06 92 SER A O 1
ATOM 747 N N . ASP A 1 93 ? 1.143 -14.415 -5.016 1.00 95.00 93 ASP A N 1
ATOM 748 C CA . ASP A 1 93 ? 1.189 -13.935 -3.640 1.00 95.00 93 ASP A CA 1
ATOM 749 C C . ASP A 1 93 ? -0.112 -14.299 -2.900 1.00 95.00 93 ASP A C 1
ATOM 751 O O . ASP A 1 93 ? -1.201 -14.104 -3.446 1.00 95.00 93 ASP A O 1
ATOM 755 N N . PRO A 1 94 ? -0.039 -14.824 -1.663 1.00 93.81 94 PRO A N 1
ATOM 756 C CA . PRO A 1 94 ? -1.226 -15.190 -0.887 1.00 93.81 94 PRO A CA 1
ATOM 757 C C . PRO A 1 94 ? -2.109 -13.998 -0.484 1.00 93.81 94 PRO A C 1
ATOM 759 O O . PRO A 1 94 ? -3.251 -14.212 -0.074 1.00 93.81 94 PRO A O 1
ATOM 762 N N . ASP A 1 95 ? -1.607 -12.762 -0.566 1.00 96.25 95 ASP A N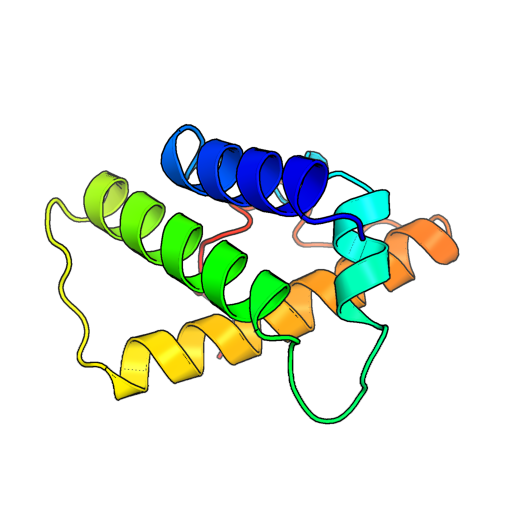 1
ATOM 763 C CA . ASP A 1 95 ? -2.371 -11.565 -0.212 1.00 96.25 95 ASP A CA 1
ATOM 764 C C . ASP A 1 95 ? -2.976 -10.849 -1.425 1.00 96.25 95 ASP A C 1
ATOM 766 O O . ASP A 1 95 ? -3.583 -9.802 -1.227 1.00 96.25 95 ASP A O 1
ATOM 770 N N . TRP A 1 96 ? -2.863 -11.371 -2.654 1.00 95.50 96 TRP A N 1
ATOM 771 C CA . TRP A 1 96 ? -3.349 -10.682 -3.862 1.00 95.50 96 TRP A CA 1
ATOM 772 C C . TRP A 1 96 ? -4.777 -10.137 -3.744 1.00 95.50 96 TRP A C 1
ATOM 774 O O . TRP A 1 96 ? -4.998 -8.963 -4.035 1.00 95.50 96 TRP A O 1
ATOM 784 N N . ASP A 1 97 ? -5.703 -10.945 -3.227 1.00 96.62 97 ASP A N 1
ATOM 785 C CA . ASP A 1 97 ? -7.114 -10.572 -3.064 1.00 96.62 97 ASP A CA 1
ATOM 786 C C . ASP A 1 97 ? -7.405 -9.808 -1.757 1.00 96.62 97 ASP A C 1
ATOM 788 O O . ASP A 1 97 ? -8.560 -9.519 -1.435 1.00 96.62 97 ASP A O 1
ATOM 792 N N . LYS A 1 98 ? -6.380 -9.499 -0.955 1.00 97.38 98 LYS A N 1
ATOM 793 C CA . LYS A 1 98 ? -6.534 -8.783 0.317 1.00 97.38 98 LYS A CA 1
ATOM 794 C C . LYS A 1 98 ? -6.382 -7.272 0.126 1.00 97.38 98 LYS A C 1
ATOM 796 O O . LYS A 1 98 ? -5.606 -6.840 -0.730 1.00 97.38 98 LYS A O 1
ATOM 801 N N . PRO A 1 99 ? -7.049 -6.452 0.963 1.00 97.75 99 PRO A N 1
ATOM 802 C CA . PRO A 1 99 ? -6.854 -5.008 0.949 1.00 97.75 99 PRO A CA 1
ATOM 803 C C . PRO A 1 99 ? -5.411 -4.655 1.306 1.00 97.75 99 PRO A C 1
ATOM 805 O O . PRO A 1 99 ? -4.911 -5.028 2.370 1.00 97.75 99 PRO A O 1
ATOM 808 N N . PHE A 1 100 ? -4.767 -3.889 0.435 1.00 98.12 100 PHE A N 1
ATOM 809 C CA . PHE A 1 100 ? -3.362 -3.542 0.540 1.00 98.12 100 PHE A CA 1
ATOM 810 C C . PHE A 1 100 ? -3.047 -2.779 1.827 1.00 98.12 100 PHE A C 1
ATOM 812 O O . PHE A 1 100 ? -2.082 -3.120 2.498 1.00 98.12 100 PHE A O 1
ATOM 819 N N . PHE A 1 101 ? -3.898 -1.832 2.229 1.00 97.69 101 PHE A N 1
ATOM 820 C CA . PHE A 1 101 ? -3.702 -0.997 3.420 1.00 97.69 101 PHE A CA 1
ATOM 821 C C . PHE A 1 101 ? -4.177 -1.629 4.745 1.00 97.69 101 PHE A C 1
A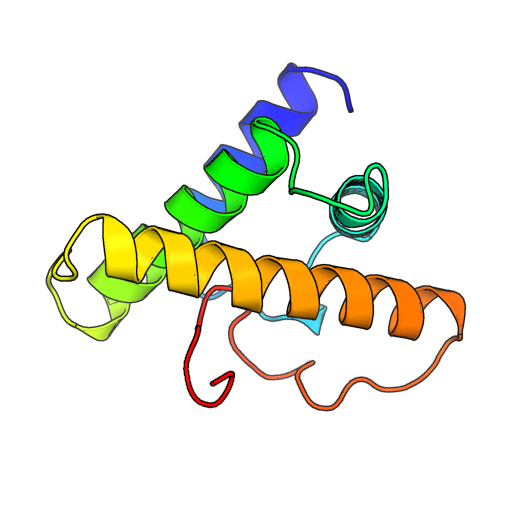TOM 823 O O . PHE A 1 101 ? -4.190 -0.966 5.786 1.00 97.69 101 PHE A O 1
ATOM 830 N N . SER A 1 102 ? -4.587 -2.901 4.732 1.00 96.31 102 SER A N 1
ATOM 831 C CA . SER A 1 102 ? -5.032 -3.616 5.933 1.00 96.31 102 SER A CA 1
ATOM 832 C C . SER A 1 102 ? -3.875 -4.320 6.642 1.00 96.31 102 SER A C 1
ATOM 834 O O . SER A 1 102 ? -3.251 -5.206 6.062 1.00 96.31 102 SER A O 1
ATOM 836 N N . ASP A 1 103 ? -3.633 -3.997 7.910 1.00 95.12 103 ASP A N 1
ATOM 837 C CA . ASP A 1 103 ? -2.657 -4.674 8.778 1.00 95.12 103 ASP A CA 1
ATOM 838 C C . ASP A 1 103 ? -3.206 -5.967 9.421 1.00 95.12 103 ASP A C 1
ATOM 840 O O . ASP A 1 103 ? -2.546 -6.606 10.240 1.00 95.12 103 ASP A O 1
ATOM 844 N N . GLU A 1 104 ? -4.429 -6.376 9.075 1.00 93.31 104 GLU A N 1
ATOM 845 C CA . GLU A 1 104 ? -5.077 -7.531 9.694 1.00 93.31 104 GLU A CA 1
ATOM 846 C C . GLU A 1 104 ? -4.391 -8.847 9.314 1.00 93.31 104 GLU A C 1
ATOM 848 O O . GLU A 1 104 ? -4.233 -9.177 8.137 1.00 93.31 104 GLU A O 1
ATOM 853 N N . GLY A 1 105 ? -4.017 -9.624 10.336 1.00 91.56 105 GLY A N 1
ATOM 854 C CA . GLY A 1 105 ? -3.345 -10.913 10.162 1.00 91.56 105 GLY A CA 1
ATOM 855 C C . GLY A 1 105 ? -1.881 -10.810 9.723 1.00 91.56 105 GLY A C 1
ATOM 856 O O . GLY A 1 105 ? -1.364 -11.787 9.189 1.00 91.56 105 GLY A O 1
ATOM 857 N N . LEU A 1 106 ? -1.239 -9.648 9.909 1.00 91.50 106 LEU A N 1
ATOM 858 C CA . LEU A 1 106 ? 0.176 -9.426 9.578 1.00 91.50 106 LEU A CA 1
ATOM 859 C C . LEU A 1 106 ? 1.142 -9.445 10.776 1.00 91.50 106 LEU A C 1
ATOM 861 O O . LEU A 1 106 ? 2.346 -9.311 10.563 1.00 91.50 106 LEU A O 1
ATOM 865 N N . TYR A 1 107 ? 0.629 -9.584 12.000 1.00 88.31 107 TYR A N 1
ATOM 866 C CA . TYR A 1 107 ? 1.417 -9.645 13.239 1.00 88.31 107 TYR A CA 1
ATOM 867 C C . TYR A 1 107 ? 1.640 -11.081 13.707 1.00 88.31 107 TYR A C 1
ATOM 869 O O . TYR A 1 107 ? 0.732 -11.916 13.478 1.00 88.31 107 TYR A O 1
#

Radius of gyration: 12.91 Å; chains: 1; bounding box: 32×31×30 Å

Sequence (107 aa):
MDPVAEQRYIELARERPGLLCSEVPLDLLEETVSDVNEPSDFIQQFLETGHTQWRIGKFGRLGRGEQQVKDAVVVLWVRAMRLNSSHLLRRSDPDWDKPFFSDEGLY

pLDDT: mean 93.01, std 6.43, range [64.81, 98.12]

Foldseek 3Di:
DDPVVLVVLLVCLQVCLQQALQRDDLVLLVQLVPDDPDRDPSLLSSLLNSLQNVCCVPPVDSDDDPVVSVVLSVLLSVVSPVSNVCVVVVHDDPRRGPRSSDSPPSD

Secondary structure (DSSP, 8-state):
--HHHHHHHHHHHHH-TT-BGGGS-HHHHHHTTS-SSS--HHHHHHHHHHHHHHHHHHHSS--S-HHHHHHHHHHHHHHHHHHHHHHHTT---TTTTSBTT--TT--